Protein AF-A0AAV3XN79-F1 (afdb_monomer_lite)

pLDDT: mean 70.78, std 9.16, range [35.78, 84.0]

Structure (mmCIF, N/CA/C/O backbone):
data_AF-A0AAV3XN79-F1
#
_entry.id   AF-A0AAV3XN79-F1
#
loop_
_atom_site.group_PDB
_atom_site.id
_atom_site.type_symbol
_atom_site.label_atom_id
_atom_site.label_alt_id
_atom_site.label_comp_id
_atom_site.label_asym_id
_atom_site.label_entity_id
_atom_site.label_seq_id
_atom_site.pdbx_PDB_ins_code
_atom_site.Cartn_x
_atom_site.Cartn_y
_atom_site.Cartn_z
_atom_site.occupancy
_atom_site.B_iso_or_equiv
_atom_site.auth_seq_id
_atom_site.auth_comp_id
_atom_site.auth_asym_id
_atom_site.auth_atom_id
_atom_site.pdbx_PDB_model_num
ATOM 1 N N . MET A 1 1 ? 11.597 -15.665 -18.108 1.00 53.28 1 MET A N 1
ATOM 2 C CA . MET A 1 1 ? 12.100 -15.198 -16.794 1.00 53.28 1 MET A CA 1
ATOM 3 C C . MET A 1 1 ? 11.428 -13.916 -16.262 1.00 53.28 1 MET A C 1
ATOM 5 O O . MET A 1 1 ? 11.364 -13.790 -15.049 1.00 53.28 1 MET A O 1
ATOM 9 N N . LEU A 1 2 ? 10.832 -13.023 -17.077 1.00 58.00 2 LE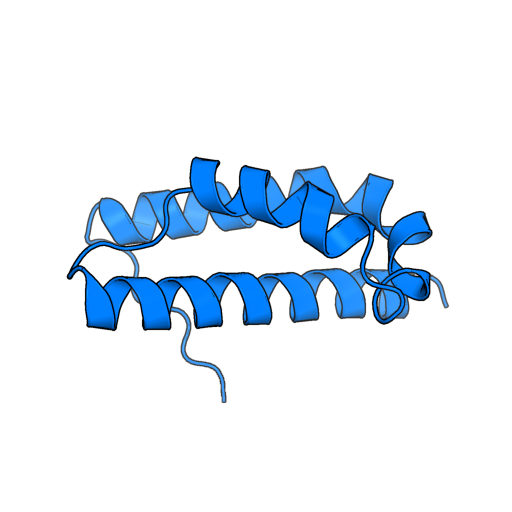U A N 1
ATOM 10 C CA . LEU A 1 2 ? 10.156 -11.800 -16.573 1.00 58.00 2 LEU A CA 1
ATOM 11 C C . LEU A 1 2 ? 8.845 -12.027 -15.790 1.00 58.00 2 LEU A C 1
ATOM 13 O O . LEU A 1 2 ? 8.549 -11.288 -14.854 1.00 58.00 2 LEU A O 1
ATOM 17 N N . LEU A 1 3 ? 8.051 -13.042 -16.154 1.00 57.97 3 LEU A N 1
ATOM 18 C CA . LEU A 1 3 ? 6.747 -13.295 -15.522 1.00 57.97 3 LEU A CA 1
ATOM 19 C C . LEU A 1 3 ? 6.883 -13.650 -14.035 1.00 57.97 3 LEU A C 1
ATOM 21 O O . LEU A 1 3 ? 6.139 -13.139 -13.210 1.00 57.97 3 LEU A O 1
ATOM 25 N N . ALA A 1 4 ? 7.864 -14.479 -13.671 1.00 62.91 4 ALA A N 1
ATOM 26 C CA . ALA A 1 4 ? 8.064 -14.897 -12.283 1.00 62.91 4 ALA A CA 1
ATOM 27 C C . ALA A 1 4 ? 8.430 -13.717 -11.364 1.00 62.91 4 ALA A C 1
ATOM 29 O O . ALA A 1 4 ? 7.888 -13.608 -10.267 1.00 62.91 4 ALA A O 1
ATOM 30 N N . GLN A 1 5 ? 9.282 -12.798 -11.834 1.00 64.06 5 GLN A N 1
ATOM 31 C CA . GLN A 1 5 ? 9.625 -11.576 -11.096 1.00 64.06 5 GLN A CA 1
ATOM 32 C C . GLN A 1 5 ? 8.424 -10.628 -10.992 1.00 64.06 5 GLN A C 1
ATOM 34 O O . GLN A 1 5 ? 8.154 -10.066 -9.932 1.00 64.06 5 GLN A O 1
ATOM 39 N N . SER A 1 6 ? 7.646 -10.534 -12.072 1.00 65.88 6 SER A N 1
ATOM 40 C CA . SER A 1 6 ? 6.403 -9.764 -12.138 1.00 65.88 6 SER A CA 1
ATOM 41 C C . SER A 1 6 ? 5.363 -10.249 -11.115 1.00 65.88 6 SER A C 1
ATOM 43 O O . SER A 1 6 ? 4.819 -9.462 -10.337 1.00 65.88 6 SER A O 1
ATOM 45 N N . PHE A 1 7 ? 5.125 -11.562 -11.054 1.00 69.12 7 PHE A N 1
ATOM 46 C CA . PHE A 1 7 ? 4.225 -12.166 -10.071 1.00 69.12 7 PHE A CA 1
ATOM 47 C C . PHE A 1 7 ? 4.779 -12.088 -8.645 1.00 69.12 7 PHE A C 1
ATOM 49 O O . PHE A 1 7 ? 4.005 -11.877 -7.712 1.00 69.12 7 PHE A O 1
ATOM 56 N N . GLY A 1 8 ? 6.099 -12.210 -8.468 1.00 73.62 8 GLY A N 1
ATOM 57 C CA . GLY A 1 8 ? 6.767 -12.035 -7.177 1.00 73.62 8 GLY A CA 1
ATOM 58 C C . GLY A 1 8 ? 6.543 -10.638 -6.599 1.00 73.62 8 GLY A C 1
ATOM 59 O O . GLY A 1 8 ? 6.116 -10.511 -5.453 1.00 73.62 8 GLY A O 1
ATOM 60 N N . GLY A 1 9 ? 6.714 -9.601 -7.425 1.00 76.19 9 GLY A N 1
ATOM 61 C CA . GLY A 1 9 ? 6.452 -8.212 -7.054 1.00 76.19 9 GLY A CA 1
ATOM 62 C C . GLY A 1 9 ? 4.992 -7.933 -6.702 1.00 76.19 9 GLY A C 1
ATOM 63 O O . GLY A 1 9 ? 4.703 -7.339 -5.665 1.00 76.19 9 GLY A O 1
ATOM 64 N N . ALA A 1 10 ? 4.057 -8.417 -7.526 1.00 75.38 10 ALA A N 1
ATOM 65 C CA . ALA A 1 10 ? 2.623 -8.289 -7.268 1.00 75.38 10 ALA A CA 1
ATOM 66 C C . ALA A 1 10 ? 2.197 -8.982 -5.965 1.00 75.38 10 ALA A C 1
ATOM 68 O O . ALA A 1 10 ? 1.456 -8.406 -5.169 1.00 75.38 10 ALA A O 1
ATOM 69 N N . ARG A 1 11 ? 2.676 -10.213 -5.739 1.00 78.81 11 ARG A N 1
ATOM 70 C CA . ARG A 1 11 ? 2.375 -10.999 -4.536 1.00 78.81 11 ARG A CA 1
ATOM 71 C C . ARG A 1 11 ? 2.930 -10.331 -3.287 1.00 78.81 11 ARG A C 1
ATOM 73 O O . ARG A 1 11 ? 2.224 -10.251 -2.289 1.00 78.81 11 ARG A O 1
ATOM 80 N N . TRP A 1 12 ? 4.166 -9.849 -3.347 1.00 79.94 12 TRP A N 1
ATOM 81 C CA . TRP A 1 12 ? 4.785 -9.156 -2.226 1.00 79.94 12 TRP A CA 1
ATOM 82 C C . TRP A 1 12 ? 4.020 -7.873 -1.880 1.00 79.94 12 TRP A C 1
ATOM 84 O O . TRP A 1 12 ? 3.644 -7.684 -0.726 1.00 79.94 12 TRP A O 1
ATOM 94 N N . TRP A 1 13 ? 3.698 -7.040 -2.881 1.00 78.06 13 TRP A N 1
ATOM 95 C CA . TRP A 1 13 ? 2.926 -5.809 -2.670 1.00 78.06 13 TRP A CA 1
ATOM 96 C C . TRP A 1 13 ? 1.544 -6.094 -2.080 1.00 78.06 13 TRP A C 1
ATOM 98 O O . TRP A 1 13 ? 1.090 -5.397 -1.176 1.00 78.06 13 TRP A O 1
ATOM 108 N N . TRP A 1 14 ? 0.891 -7.156 -2.553 1.00 77.56 14 TRP A N 1
ATOM 109 C CA . TRP A 1 14 ? -0.378 -7.624 -2.009 1.00 77.56 14 TRP A CA 1
ATOM 110 C C . TRP A 1 14 ? -0.266 -8.013 -0.528 1.00 77.56 14 TRP A C 1
ATOM 112 O O . TRP A 1 14 ? -1.085 -7.582 0.284 1.00 77.56 14 TRP A O 1
ATOM 122 N N . SER A 1 15 ? 0.763 -8.784 -0.164 1.00 82.50 15 SER A N 1
ATOM 123 C CA . SER A 1 15 ? 1.047 -9.144 1.229 1.00 82.50 15 SER A CA 1
ATOM 124 C C . SER A 1 15 ? 1.308 -7.924 2.103 1.00 82.50 15 SER A C 1
ATOM 126 O O . SER A 1 15 ? 0.720 -7.813 3.177 1.00 82.50 15 SER A O 1
ATOM 128 N N . TYR A 1 16 ? 2.123 -6.984 1.625 1.00 82.75 16 TYR A N 1
ATOM 129 C CA . TYR A 1 16 ? 2.430 -5.748 2.337 1.00 82.75 16 TYR A CA 1
ATOM 130 C C . TYR A 1 16 ? 1.177 -4.889 2.560 1.00 82.75 16 TYR A C 1
ATOM 132 O O . TYR A 1 16 ? 0.869 -4.527 3.693 1.00 82.75 16 TYR A O 1
ATOM 140 N N . ALA A 1 17 ? 0.395 -4.636 1.505 1.00 80.75 17 ALA A N 1
ATOM 141 C CA . ALA A 1 17 ? -0.834 -3.847 1.577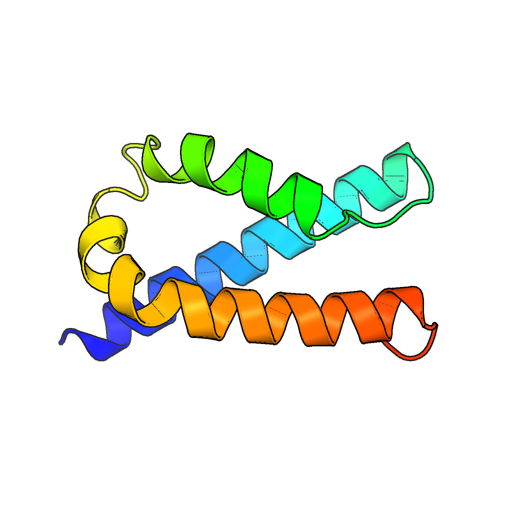 1.00 80.75 17 ALA A CA 1
ATOM 142 C C . ALA A 1 17 ? -1.844 -4.428 2.580 1.00 80.75 17 ALA A C 1
ATOM 144 O O . ALA A 1 17 ? -2.477 -3.683 3.336 1.00 80.75 17 ALA A O 1
ATOM 145 N N . ILE A 1 18 ? -1.982 -5.757 2.619 1.00 79.25 18 ILE A N 1
ATOM 146 C CA . ILE A 1 18 ? -2.865 -6.433 3.572 1.00 79.25 18 ILE A CA 1
ATOM 147 C C . ILE A 1 18 ? -2.315 -6.365 4.989 1.00 79.25 18 ILE A C 1
ATOM 149 O O . ILE A 1 18 ? -3.089 -6.038 5.884 1.00 79.25 18 ILE A O 1
ATOM 153 N N . SER A 1 19 ? -1.022 -6.634 5.199 1.00 83.94 19 SER A N 1
ATOM 154 C CA . SER A 1 19 ? -0.396 -6.513 6.523 1.00 83.94 19 SER A CA 1
ATOM 155 C C . SER A 1 19 ? -0.644 -5.124 7.096 1.00 83.94 19 SER A C 1
ATOM 157 O O . SER A 1 19 ? -1.202 -4.990 8.182 1.00 83.94 19 SER A O 1
ATOM 159 N N . GLN A 1 20 ? -0.386 -4.092 6.291 1.00 83.06 20 GLN A N 1
ATOM 160 C CA . GLN A 1 20 ? -0.577 -2.713 6.710 1.00 83.06 20 GLN A CA 1
ATOM 161 C C . GLN A 1 20 ? -2.040 -2.380 6.989 1.00 83.06 20 GLN A C 1
ATOM 163 O O . GLN A 1 20 ? -2.359 -1.658 7.927 1.00 83.06 20 GLN A O 1
ATOM 168 N N . SER A 1 21 ? -2.956 -2.961 6.216 1.00 79.94 21 SER A N 1
ATOM 169 C CA . SER A 1 21 ? -4.387 -2.793 6.462 1.00 79.94 21 SER A CA 1
ATOM 170 C C . SER A 1 21 ? -4.873 -3.487 7.719 1.00 79.94 21 SER A C 1
ATOM 172 O O . SER A 1 21 ? -5.784 -2.971 8.358 1.00 79.94 21 SER A O 1
ATOM 174 N N . ILE A 1 22 ? -4.300 -4.641 8.059 1.00 80.06 22 ILE A N 1
ATOM 175 C CA . ILE A 1 22 ? -4.601 -5.358 9.295 1.00 80.06 22 ILE A CA 1
ATOM 176 C C . ILE A 1 22 ? -4.091 -4.554 10.487 1.00 80.06 22 ILE A C 1
ATOM 178 O O . ILE A 1 22 ? -4.836 -4.383 11.448 1.00 80.06 22 ILE A O 1
ATOM 182 N N . ASP A 1 23 ? -2.866 -4.039 10.423 1.00 84.00 23 ASP A N 1
ATOM 183 C CA . ASP A 1 23 ? -2.281 -3.270 11.521 1.00 84.00 23 ASP A CA 1
ATOM 184 C C . ASP A 1 23 ? -3.048 -1.967 11.758 1.00 84.00 23 ASP A C 1
ATOM 186 O O . ASP A 1 23 ? -3.519 -1.725 12.867 1.00 84.00 23 ASP A O 1
ATOM 190 N N . THR A 1 24 ? -3.352 -1.207 10.703 1.00 80.81 24 THR A N 1
ATOM 191 C CA . THR A 1 24 ? -4.204 -0.016 10.832 1.00 80.81 24 THR A CA 1
ATOM 192 C C . THR A 1 24 ? -5.621 -0.353 11.299 1.00 80.81 24 THR A C 1
ATOM 194 O O . THR A 1 24 ? -6.201 0.403 12.081 1.00 80.81 24 THR A O 1
ATOM 197 N N . TYR A 1 25 ? -6.186 -1.490 10.876 1.00 78.88 25 TYR A N 1
ATOM 198 C CA . TYR A 1 25 ? -7.495 -1.935 11.359 1.00 78.88 25 TYR A CA 1
ATOM 199 C C . TYR A 1 25 ? -7.472 -2.270 12.854 1.00 78.88 25 TYR A C 1
ATOM 201 O O . TYR A 1 25 ? -8.424 -1.932 13.553 1.00 78.88 25 TYR A O 1
ATOM 209 N N . LYS A 1 26 ? -6.397 -2.882 13.363 1.00 78.88 26 LYS A N 1
ATOM 210 C CA . LYS A 1 26 ? -6.226 -3.133 14.803 1.00 78.88 26 LYS A CA 1
ATOM 211 C C . LYS A 1 26 ? -6.130 -1.831 15.601 1.00 78.88 26 LYS A C 1
ATOM 213 O O . LYS A 1 26 ? -6.692 -1.759 16.685 1.00 78.88 26 LYS A O 1
ATOM 218 N N . GLU A 1 27 ? -5.448 -0.819 15.068 1.00 79.62 27 GLU A N 1
ATOM 219 C CA . GLU A 1 27 ? -5.227 0.456 15.764 1.00 79.62 27 GLU A CA 1
ATOM 220 C C . GLU A 1 27 ? -6.445 1.387 15.731 1.00 79.62 27 GLU A C 1
ATOM 222 O O . GLU A 1 27 ? -6.795 1.995 16.738 1.00 79.62 27 GLU A O 1
ATOM 227 N N . THR A 1 28 ? -7.102 1.521 14.576 1.00 78.12 28 THR A N 1
ATOM 228 C CA . THR A 1 28 ? -8.167 2.525 14.370 1.00 78.12 28 THR A CA 1
ATOM 229 C C . THR A 1 28 ? -9.564 1.935 14.203 1.00 78.12 28 THR A C 1
ATOM 231 O O . THR A 1 28 ? -10.538 2.683 14.092 1.00 78.12 28 THR A O 1
ATOM 234 N N . GLY A 1 29 ? -9.693 0.606 14.126 1.00 71.06 29 GLY A N 1
ATOM 235 C CA . GLY A 1 29 ? -10.951 -0.074 13.796 1.00 71.06 29 GLY A CA 1
ATOM 236 C C . GLY A 1 29 ? -11.421 0.165 12.355 1.00 71.06 29 GLY A C 1
ATOM 237 O O . GLY A 1 29 ? -12.533 -0.216 11.989 1.00 71.06 29 GLY A O 1
ATOM 238 N N . LYS A 1 30 ? -10.604 0.823 11.522 1.00 69.06 30 LYS A N 1
ATOM 239 C CA . LYS A 1 30 ? -10.915 1.180 10.134 1.00 69.06 30 LYS A CA 1
ATOM 240 C C . LYS A 1 30 ? -9.866 0.576 9.211 1.00 69.06 30 LYS A C 1
ATOM 242 O O . LYS A 1 30 ? -8.671 0.673 9.458 1.00 69.06 30 LYS A O 1
ATOM 247 N N . GLY A 1 31 ? -10.319 -0.065 8.136 1.00 65.50 31 GLY A N 1
ATOM 248 C CA . GLY A 1 31 ? -9.411 -0.620 7.133 1.00 65.50 31 GLY A CA 1
ATOM 249 C C . GLY A 1 31 ? -8.666 0.485 6.381 1.00 65.50 31 GLY A C 1
ATOM 250 O O . GLY A 1 31 ? -9.184 1.597 6.223 1.00 65.50 31 GLY A O 1
ATOM 251 N N . LEU A 1 32 ? -7.479 0.168 5.862 1.00 71.50 32 LEU A N 1
ATOM 252 C CA . LEU A 1 32 ? -6.740 1.081 4.989 1.00 71.50 32 LEU A CA 1
ATOM 253 C C . LEU A 1 32 ? -7.538 1.348 3.709 1.00 71.50 32 LEU A C 1
ATOM 255 O O . LEU A 1 32 ? -8.028 0.428 3.053 1.00 71.50 32 LEU A O 1
ATOM 259 N N . ARG A 1 33 ? -7.665 2.622 3.339 1.00 71.50 33 ARG A N 1
ATOM 260 C CA . ARG A 1 33 ? -8.281 3.020 2.069 1.00 71.50 33 ARG A CA 1
ATOM 261 C C . ARG A 1 33 ? -7.250 2.978 0.948 1.00 71.50 33 ARG A C 1
ATOM 263 O O . ARG A 1 33 ? -6.054 3.132 1.173 1.00 71.50 33 ARG A O 1
ATOM 270 N N . GLN A 1 34 ? -7.732 2.860 -0.287 1.00 71.19 34 GLN A N 1
ATOM 271 C CA . GLN A 1 34 ? -6.870 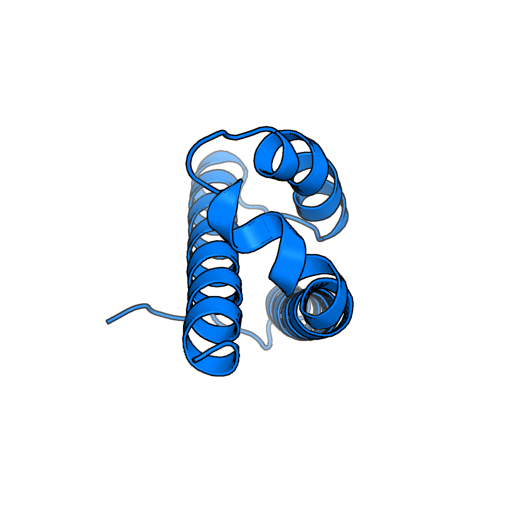2.883 -1.471 1.00 71.19 34 GLN A CA 1
ATOM 272 C C . GLN A 1 34 ? -6.035 4.168 -1.588 1.00 71.19 34 GLN A C 1
ATOM 274 O O . GLN A 1 34 ? -4.920 4.113 -2.093 1.00 71.19 34 GLN A O 1
ATOM 279 N N . SER A 1 35 ? -6.542 5.303 -1.100 1.00 74.94 35 SER A N 1
ATOM 280 C CA . SER A 1 35 ? -5.771 6.549 -1.027 1.00 74.94 35 SER A CA 1
ATOM 281 C C . SER A 1 35 ? -4.489 6.371 -0.209 1.00 74.94 35 SER A C 1
ATOM 283 O O . SER A 1 35 ? -3.414 6.644 -0.721 1.00 74.94 35 SER A O 1
ATOM 285 N N . ALA A 1 36 ? -4.584 5.767 0.978 1.00 78.31 36 ALA A N 1
ATOM 286 C CA . ALA A 1 36 ? -3.424 5.515 1.830 1.00 78.31 36 ALA A CA 1
ATOM 287 C C . ALA A 1 36 ? -2.423 4.532 1.189 1.00 78.31 36 ALA A C 1
ATOM 289 O O . ALA A 1 36 ? -1.217 4.707 1.319 1.00 78.31 36 ALA A O 1
ATOM 290 N N . LEU A 1 37 ? -2.888 3.534 0.426 1.00 75.75 37 LEU A N 1
ATOM 291 C CA . LEU A 1 37 ? -1.988 2.662 -0.348 1.00 75.75 37 LEU A CA 1
ATOM 292 C C . LEU A 1 37 ? -1.271 3.408 -1.480 1.00 75.75 37 LEU A C 1
ATOM 294 O O . LEU A 1 37 ? -0.100 3.141 -1.748 1.00 75.75 37 LEU A O 1
ATOM 298 N N . ASN A 1 38 ? -1.963 4.335 -2.145 1.00 76.44 38 ASN A N 1
ATOM 299 C CA . ASN A 1 38 ? -1.359 5.191 -3.163 1.00 76.44 38 ASN A CA 1
ATOM 300 C C . ASN A 1 38 ? -0.317 6.149 -2.565 1.00 76.44 38 ASN A C 1
ATOM 302 O O . ASN A 1 38 ? 0.647 6.474 -3.254 1.00 76.44 38 ASN A O 1
ATOM 306 N N . ASP A 1 39 ? -0.463 6.532 -1.297 1.00 82.00 39 ASP A N 1
ATOM 307 C CA . ASP A 1 39 ? 0.523 7.344 -0.576 1.00 82.00 39 ASP A CA 1
ATOM 308 C C . ASP A 1 39 ? 1.752 6.521 -0.143 1.00 82.00 39 ASP A C 1
ATOM 310 O O . ASP A 1 39 ? 2.875 7.025 -0.145 1.00 82.00 39 ASP A O 1
ATOM 314 N N . LEU A 1 40 ? 1.577 5.225 0.147 1.00 78.06 40 LEU A N 1
ATOM 315 C CA . LEU A 1 40 ? 2.680 4.298 0.456 1.00 78.06 40 LEU A CA 1
ATOM 316 C C . LEU A 1 40 ? 3.488 3.894 -0.790 1.00 78.06 40 LEU A C 1
ATOM 318 O O . LEU A 1 40 ? 4.673 3.572 -0.703 1.00 78.06 40 LEU A O 1
ATOM 322 N N . LEU A 1 41 ? 2.861 3.945 -1.965 1.00 74.62 41 LEU A N 1
ATOM 323 C CA . LEU A 1 41 ? 3.453 3.617 -3.264 1.00 74.62 41 LEU A CA 1
ATOM 324 C C . LEU A 1 41 ? 4.758 4.378 -3.581 1.00 74.62 41 LEU A C 1
ATOM 326 O O . LEU A 1 41 ? 5.732 3.726 -3.963 1.00 74.62 41 LEU A O 1
ATOM 330 N N . PRO A 1 42 ? 4.841 5.717 -3.457 1.00 74.56 42 PRO A N 1
ATOM 331 C CA . PRO A 1 42 ? 6.083 6.453 -3.695 1.00 74.56 42 PRO A CA 1
ATOM 332 C C . PRO A 1 42 ? 7.175 6.172 -2.655 1.00 74.56 42 PRO A C 1
ATOM 334 O O . PRO A 1 42 ? 8.348 6.177 -3.024 1.00 74.56 42 PRO A O 1
ATOM 337 N N . GLY A 1 43 ? 6.822 5.898 -1.393 1.00 73.38 43 GLY A N 1
ATOM 338 C CA . GLY A 1 43 ? 7.788 5.475 -0.371 1.00 73.38 43 GLY A CA 1
ATOM 339 C C . GLY A 1 43 ? 8.394 4.115 -0.710 1.00 73.38 43 GLY A C 1
ATOM 340 O O . GLY A 1 43 ? 9.607 3.936 -0.695 1.00 73.38 43 GLY A O 1
ATOM 341 N N . TRP A 1 44 ? 7.546 3.190 -1.150 1.00 69.50 44 TRP A N 1
ATOM 342 C CA . TRP A 1 44 ? 7.966 1.864 -1.570 1.00 69.50 44 TRP A CA 1
ATOM 343 C C . TRP A 1 44 ? 8.803 1.861 -2.853 1.00 69.50 44 TRP A C 1
ATOM 34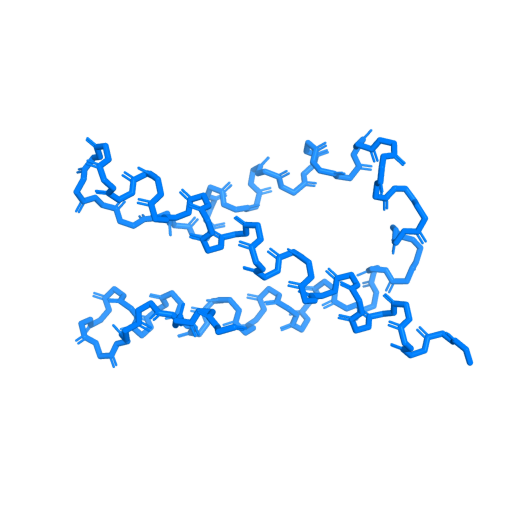5 O O . TRP A 1 44 ? 9.800 1.155 -2.923 1.00 69.50 44 TRP A O 1
ATOM 355 N N . LYS A 1 45 ? 8.466 2.687 -3.854 1.00 65.12 45 LYS A N 1
ATOM 356 C CA . LYS A 1 45 ? 9.274 2.836 -5.083 1.00 65.12 45 LYS A CA 1
ATOM 357 C C . LYS A 1 45 ? 10.709 3.304 -4.812 1.00 65.12 45 LYS A C 1
ATOM 359 O O . LYS A 1 45 ? 11.568 3.140 -5.673 1.00 65.12 45 LYS A O 1
ATOM 364 N N . LYS A 1 46 ? 10.947 3.927 -3.654 1.00 67.31 46 LYS A N 1
ATOM 365 C CA . LYS A 1 46 ? 12.266 4.392 -3.211 1.00 67.31 46 LYS A CA 1
ATOM 366 C C . LYS A 1 46 ? 13.010 3.366 -2.354 1.00 67.31 46 LYS A C 1
ATOM 368 O O . LYS A 1 46 ? 14.199 3.562 -2.126 1.00 67.31 46 LYS A O 1
ATOM 373 N N . ALA A 1 47 ? 12.350 2.306 -1.886 1.00 70.69 47 ALA A N 1
ATOM 374 C CA . ALA A 1 47 ? 12.997 1.274 -1.088 1.00 70.69 47 ALA A CA 1
ATOM 375 C C . ALA A 1 47 ? 13.988 0.482 -1.958 1.00 70.69 47 ALA A C 1
ATOM 377 O O . ALA A 1 47 ? 13.626 -0.075 -2.995 1.00 70.69 47 ALA A O 1
ATOM 378 N N . GLU A 1 48 ? 15.256 0.429 -1.543 1.00 59.78 48 GLU A N 1
ATOM 379 C CA . GLU A 1 48 ? 16.302 -0.289 -2.285 1.00 59.78 48 GLU A CA 1
ATOM 380 C C . GLU A 1 48 ? 15.996 -1.785 -2.427 1.00 59.78 48 GLU A C 1
ATOM 382 O O . GLU A 1 48 ? 16.274 -2.378 -3.470 1.00 59.78 48 GLU A O 1
ATOM 387 N N . GLU A 1 49 ? 15.321 -2.369 -1.434 1.00 63.16 49 GLU A N 1
ATOM 388 C CA . GLU A 1 49 ? 14.904 -3.774 -1.422 1.00 63.16 49 GLU A CA 1
ATOM 389 C C . GLU A 1 49 ? 13.889 -4.138 -2.506 1.00 63.16 49 GLU A C 1
ATOM 391 O O . GLU A 1 49 ? 13.698 -5.318 -2.778 1.00 63.16 49 GLU A O 1
ATOM 396 N N . THR A 1 50 ? 13.226 -3.167 -3.136 1.00 63.62 50 THR A N 1
ATOM 397 C CA . THR A 1 50 ? 12.214 -3.413 -4.181 1.00 63.62 50 THR A CA 1
ATOM 398 C C . THR A 1 50 ? 12.567 -2.765 -5.512 1.00 63.62 50 THR A C 1
ATOM 400 O O . THR A 1 50 ? 11.847 -2.914 -6.503 1.00 63.62 50 THR A O 1
ATOM 403 N N . LYS A 1 51 ? 13.742 -2.133 -5.578 1.00 66.00 51 LYS A N 1
ATOM 404 C CA . LYS A 1 51 ? 14.304 -1.518 -6.781 1.00 66.00 51 LYS A CA 1
ATOM 405 C C . LYS A 1 51 ? 14.431 -2.518 -7.937 1.00 66.00 51 LYS A C 1
ATOM 407 O O . LYS A 1 51 ? 14.155 -2.161 -9.076 1.00 66.00 51 LYS A O 1
ATOM 412 N N . TRP A 1 52 ? 14.732 -3.785 -7.635 1.00 67.44 52 TRP A N 1
ATOM 413 C CA . TRP A 1 52 ? 14.800 -4.884 -8.613 1.00 67.44 52 TRP A CA 1
ATOM 414 C C . TRP A 1 52 ? 13.435 -5.299 -9.193 1.00 67.44 52 TRP A C 1
ATOM 416 O O . TRP A 1 52 ? 13.381 -5.940 -10.238 1.00 67.44 52 TRP A O 1
ATOM 426 N N . ILE A 1 53 ? 12.325 -4.919 -8.551 1.00 64.81 53 ILE A N 1
ATOM 427 C CA . ILE A 1 53 ? 10.955 -5.170 -9.032 1.00 64.81 53 ILE A CA 1
ATOM 428 C C . ILE A 1 53 ? 10.426 -3.969 -9.832 1.00 64.81 53 ILE A C 1
ATOM 430 O O . ILE A 1 53 ? 9.569 -4.141 -10.703 1.00 64.81 53 ILE A O 1
ATOM 434 N N . GLY A 1 54 ? 10.938 -2.762 -9.560 1.00 65.19 54 GLY A N 1
ATOM 435 C CA . GLY A 1 54 ? 10.430 -1.487 -10.078 1.00 65.19 54 GLY A CA 1
ATOM 436 C C . GLY A 1 54 ? 10.258 -1.426 -11.600 1.00 65.19 54 GLY A C 1
ATOM 437 O O . GLY A 1 54 ? 9.235 -0.924 -12.070 1.00 65.19 54 GLY A O 1
ATOM 438 N N . ASP A 1 55 ? 11.186 -2.007 -12.365 1.00 65.94 55 ASP A N 1
ATOM 439 C CA . ASP A 1 55 ? 11.142 -1.996 -13.836 1.00 65.94 55 ASP A CA 1
ATOM 440 C C . ASP A 1 55 ? 10.025 -2.877 -14.420 1.00 65.94 55 ASP A C 1
ATOM 442 O O . ASP A 1 55 ? 9.328 -2.470 -15.353 1.00 65.94 55 ASP A O 1
ATOM 446 N N . CYS A 1 56 ? 9.770 -4.056 -13.840 1.00 62.81 56 CYS A N 1
ATOM 447 C CA . CYS A 1 56 ? 8.633 -4.900 -14.242 1.00 62.81 56 CYS A CA 1
ATOM 448 C C . CYS A 1 56 ? 7.294 -4.321 -13.753 1.00 62.81 56 CYS A C 1
ATOM 450 O O . CYS A 1 56 ? 6.233 -4.567 -14.334 1.00 62.81 56 CYS A O 1
ATOM 452 N N . TYR A 1 57 ? 7.335 -3.518 -12.691 1.00 65.06 57 TYR A N 1
ATOM 453 C CA . TYR A 1 57 ? 6.162 -3.035 -11.979 1.00 65.06 57 TYR A CA 1
ATOM 454 C C . TYR A 1 57 ? 5.329 -2.015 -12.764 1.00 65.06 57 TYR A C 1
ATOM 456 O O . TYR A 1 57 ? 4.118 -1.967 -12.567 1.00 65.06 57 TYR A O 1
ATOM 464 N N . SER A 1 58 ? 5.907 -1.244 -13.696 1.00 65.50 58 SER A N 1
ATOM 465 C CA . SER A 1 58 ? 5.134 -0.249 -14.470 1.00 65.50 58 SER A CA 1
ATOM 466 C C . SER A 1 58 ? 3.986 -0.873 -15.281 1.00 65.50 58 SER A C 1
ATOM 468 O O . SER A 1 58 ? 2.937 -0.253 -15.451 1.00 65.50 58 SER A O 1
ATOM 470 N N . LYS A 1 59 ? 4.152 -2.131 -15.714 1.00 67.94 59 LYS A N 1
ATOM 471 C CA . LYS A 1 59 ? 3.153 -2.909 -16.463 1.00 67.94 59 LYS A CA 1
ATOM 472 C C . LYS A 1 59 ? 2.104 -3.565 -15.555 1.00 67.94 59 LYS A C 1
ATOM 474 O O . LYS A 1 59 ? 0.985 -3.794 -15.991 1.00 67.94 59 LYS A O 1
ATOM 479 N N . ILE A 1 60 ? 2.462 -3.858 -14.306 1.00 68.50 60 ILE A N 1
ATOM 480 C CA . ILE A 1 60 ? 1.676 -4.671 -13.357 1.00 68.50 60 ILE A CA 1
ATOM 481 C C . ILE A 1 60 ? 0.896 -3.796 -12.370 1.00 68.50 60 ILE A C 1
ATOM 483 O O . ILE A 1 60 ? -0.159 -4.193 -11.874 1.00 68.50 60 ILE A O 1
ATOM 487 N N . LEU A 1 61 ? 1.397 -2.586 -12.105 1.00 70.44 61 LEU A N 1
ATOM 488 C CA . LEU A 1 61 ? 0.793 -1.600 -11.216 1.00 70.44 61 LEU A CA 1
ATOM 489 C C . LEU A 1 61 ? -0.701 -1.373 -11.511 1.00 70.44 61 LEU A C 1
ATOM 491 O O . LEU A 1 61 ? -1.481 -1.404 -10.556 1.00 70.44 61 LEU A O 1
ATOM 495 N N . PRO A 1 62 ? -1.147 -1.182 -12.771 1.00 73.69 62 PRO A N 1
ATOM 496 C CA . PRO A 1 62 ? -2.561 -0.937 -13.046 1.00 73.69 62 PRO A CA 1
ATOM 497 C C . PRO A 1 62 ? -3.441 -2.134 -12.662 1.00 73.69 62 PRO A C 1
ATOM 499 O O . PRO A 1 62 ? -4.513 -1.956 -12.081 1.00 73.69 62 PRO A O 1
ATOM 502 N N . ASP A 1 63 ? -2.970 -3.354 -12.928 1.00 75.25 63 ASP A N 1
ATOM 503 C CA . ASP A 1 63 ? -3.703 -4.590 -12.653 1.00 75.25 63 ASP A CA 1
ATOM 504 C C . ASP A 1 63 ? -3.785 -4.908 -11.164 1.00 75.25 63 ASP A C 1
ATOM 506 O O . ASP A 1 63 ? -4.865 -5.201 -10.644 1.00 75.25 63 ASP A O 1
ATOM 510 N N . VAL A 1 64 ? -2.667 -4.787 -10.450 1.00 75.69 64 VAL A N 1
ATOM 511 C CA . VAL A 1 64 ? -2.624 -5.013 -9.002 1.00 75.69 64 VAL A CA 1
ATOM 512 C C . VAL A 1 64 ? -3.455 -3.965 -8.271 1.00 75.69 64 VAL A C 1
ATOM 514 O O . VAL A 1 64 ? -4.230 -4.310 -7.380 1.00 75.69 64 VAL A O 1
ATOM 517 N N . ASN A 1 65 ? -3.377 -2.696 -8.683 1.00 76.19 65 ASN A N 1
ATOM 518 C CA . ASN A 1 65 ? -4.158 -1.634 -8.055 1.00 76.19 65 ASN A CA 1
ATOM 519 C C . ASN A 1 65 ? -5.663 -1.789 -8.337 1.00 76.19 65 ASN A C 1
ATOM 521 O O . ASN A 1 65 ? -6.493 -1.535 -7.461 1.00 76.19 65 ASN A O 1
ATOM 525 N N . ARG A 1 66 ? -6.036 -2.283 -9.526 1.00 79.19 66 ARG A N 1
ATOM 526 C CA . ARG A 1 66 ? -7.421 -2.649 -9.854 1.00 79.19 66 ARG A CA 1
ATOM 527 C C . ARG A 1 66 ? -7.925 -3.801 -8.984 1.00 79.19 66 ARG A C 1
ATOM 529 O O . ARG A 1 66 ? -9.014 -3.690 -8.423 1.00 79.19 66 ARG A O 1
ATOM 536 N N . HIS A 1 67 ? -7.139 -4.864 -8.811 1.00 78.50 67 HIS A N 1
ATOM 537 C CA . HIS A 1 67 ? -7.511 -5.970 -7.925 1.00 78.50 67 HIS A CA 1
ATOM 538 C C . HIS A 1 67 ? -7.642 -5.535 -6.465 1.00 78.50 67 HIS A C 1
ATOM 540 O O . HIS A 1 67 ? -8.635 -5.878 -5.820 1.00 78.50 67 HIS A O 1
ATOM 546 N N .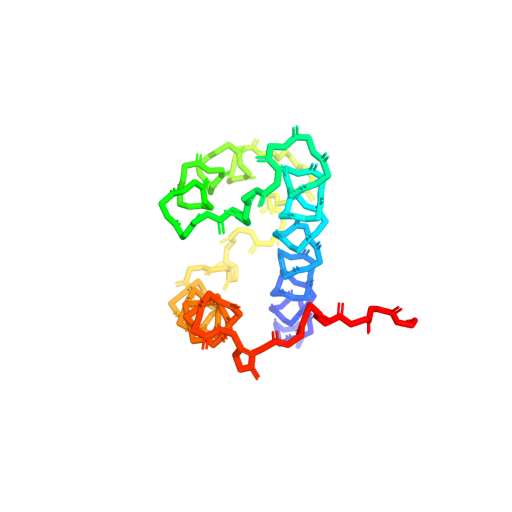 LEU A 1 68 ? -6.696 -4.733 -5.964 1.00 75.88 68 LEU A N 1
ATOM 547 C CA . LEU A 1 68 ? -6.769 -4.168 -4.617 1.00 75.88 68 LEU A CA 1
ATOM 548 C C . LEU A 1 68 ? -8.053 -3.348 -4.478 1.00 75.88 68 LEU A C 1
ATOM 550 O O . LEU A 1 68 ? -8.831 -3.601 -3.564 1.00 75.88 68 LEU A O 1
ATOM 554 N N . LYS A 1 69 ? -8.355 -2.458 -5.432 1.00 77.56 69 LYS A N 1
ATOM 555 C CA . LYS A 1 69 ? -9.587 -1.650 -5.425 1.00 77.56 69 LYS A CA 1
ATOM 556 C C . LYS A 1 69 ? -10.840 -2.501 -5.265 1.00 77.56 69 LYS A C 1
ATOM 558 O O . LYS A 1 69 ? -11.695 -2.192 -4.438 1.00 77.56 69 LYS A O 1
ATOM 563 N N . THR A 1 70 ? -10.954 -3.570 -6.050 1.00 79.38 70 THR A N 1
ATOM 564 C CA . THR A 1 70 ? -12.109 -4.469 -6.007 1.00 79.38 70 THR A CA 1
ATOM 565 C C . THR A 1 70 ? -12.211 -5.192 -4.668 1.00 79.38 70 THR A C 1
ATOM 567 O O . THR A 1 70 ? -13.313 -5.313 -4.135 1.00 79.38 70 THR A O 1
ATOM 570 N N . VAL A 1 71 ? -11.093 -5.655 -4.106 1.00 76.31 71 VAL A N 1
ATOM 571 C CA . VAL A 1 71 ? -11.090 -6.350 -2.813 1.00 76.31 71 VAL A CA 1
ATOM 572 C C . VAL A 1 71 ? -11.385 -5.399 -1.662 1.00 76.31 71 VAL A C 1
ATOM 574 O O . VAL A 1 71 ? -12.255 -5.720 -0.860 1.00 76.31 71 VAL A O 1
ATOM 577 N N . TYR A 1 72 ? -10.770 -4.216 -1.610 1.00 73.81 72 TYR A N 1
ATOM 578 C CA . TYR A 1 72 ? -11.093 -3.212 -0.593 1.00 73.81 72 TYR A CA 1
ATOM 579 C C . TYR A 1 72 ? -12.542 -2.765 -0.692 1.00 73.81 72 TYR A C 1
ATOM 581 O O . TYR A 1 72 ? -13.222 -2.724 0.325 1.00 73.81 72 TYR A O 1
ATOM 589 N N . LYS A 1 73 ? -13.058 -2.503 -1.898 1.00 74.94 73 LYS A N 1
ATOM 590 C CA . LYS A 1 73 ? -14.476 -2.172 -2.072 1.00 74.94 73 LYS A CA 1
ATOM 591 C C . LYS A 1 73 ? -15.370 -3.269 -1.489 1.00 74.94 73 LYS A C 1
ATOM 593 O O . LYS A 1 73 ? -16.243 -2.969 -0.692 1.00 74.94 73 LYS A O 1
ATOM 598 N N . LYS A 1 74 ? -15.095 -4.542 -1.797 1.00 73.94 74 LYS A N 1
ATOM 599 C CA . LYS A 1 74 ? -15.836 -5.675 -1.218 1.00 73.94 74 LYS A CA 1
ATOM 600 C C . LYS A 1 74 ? -15.688 -5.756 0.305 1.00 73.94 74 LYS A C 1
ATOM 602 O O . LYS A 1 74 ? -16.674 -6.021 0.984 1.00 73.94 74 LYS A O 1
ATOM 607 N N . LEU A 1 75 ? -14.483 -5.540 0.831 1.00 71.00 75 LEU A N 1
ATOM 608 C CA . LEU A 1 75 ? -14.164 -5.559 2.260 1.00 71.00 75 LEU A CA 1
ATOM 609 C C . LEU A 1 75 ? -14.943 -4.476 3.026 1.00 71.00 75 LEU A C 1
ATOM 611 O O . LEU A 1 75 ? -15.546 -4.777 4.049 1.00 71.00 75 LEU A O 1
ATOM 615 N N . PHE A 1 76 ? -14.989 -3.247 2.499 1.00 66.88 76 PHE A N 1
ATOM 616 C CA . PHE A 1 76 ? -15.747 -2.134 3.083 1.00 66.88 76 PHE A CA 1
ATOM 617 C C . PHE A 1 76 ? -17.258 -2.247 2.865 1.00 66.88 76 PHE A C 1
ATOM 619 O O . PHE A 1 76 ? -18.015 -1.848 3.742 1.00 66.88 76 PHE A O 1
ATOM 626 N N . ASP A 1 77 ? -17.703 -2.857 1.764 1.00 72.31 77 ASP A N 1
ATOM 627 C CA . ASP A 1 77 ? -19.116 -3.195 1.537 1.00 72.31 77 ASP A CA 1
ATOM 628 C C . ASP A 1 77 ? -19.601 -4.336 2.467 1.00 72.31 77 ASP A C 1
ATOM 630 O O . ASP A 1 77 ? -20.721 -4.823 2.318 1.00 72.31 77 ASP A O 1
ATOM 634 N N . GLY A 1 78 ? -18.760 -4.819 3.396 1.00 64.56 78 GLY A N 1
ATOM 635 C CA . GLY A 1 78 ? -19.072 -5.901 4.340 1.00 64.56 78 GLY A CA 1
ATOM 636 C C . GLY A 1 78 ? -19.165 -7.290 3.698 1.00 64.56 78 GLY A C 1
ATOM 637 O O . GLY A 1 78 ? -19.515 -8.263 4.362 1.00 64.56 78 GLY A O 1
ATOM 638 N N . ARG A 1 79 ? -18.852 -7.403 2.401 1.00 60.78 79 ARG A N 1
ATOM 639 C CA . ARG A 1 79 ? -18.942 -8.642 1.603 1.00 60.78 79 ARG A CA 1
ATOM 640 C C . ARG A 1 79 ? -17.593 -9.338 1.423 1.00 60.78 79 ARG A C 1
ATOM 642 O O . ARG A 1 79 ? -17.535 -10.456 0.918 1.00 60.78 79 ARG A O 1
ATOM 649 N N . GLY A 1 80 ? -16.500 -8.669 1.774 1.00 61.12 80 GLY A N 1
ATOM 650 C CA . GLY A 1 80 ? -15.139 -9.179 1.697 1.00 61.12 80 GLY A CA 1
ATOM 651 C C . GLY A 1 80 ? -14.640 -9.593 3.074 1.00 61.12 80 GLY A C 1
ATOM 652 O O . GLY A 1 80 ? -14.866 -8.901 4.058 1.00 61.12 80 GLY A O 1
ATOM 653 N N . ARG A 1 81 ? -13.926 -10.717 3.142 1.00 59.50 81 ARG A N 1
ATOM 654 C CA . ARG A 1 81 ? -13.060 -11.056 4.277 1.00 59.50 81 ARG A CA 1
ATOM 655 C C . ARG A 1 81 ? -11.624 -10.719 3.895 1.00 59.50 81 ARG A C 1
ATOM 657 O O . ARG A 1 81 ? -11.252 -10.908 2.736 1.00 59.50 81 ARG A O 1
ATOM 664 N N . PHE A 1 82 ? -10.823 -10.255 4.856 1.00 59.78 82 PHE A N 1
ATOM 665 C CA . PHE A 1 82 ? -9.381 -10.125 4.649 1.00 59.78 82 PHE A CA 1
ATOM 666 C C . PHE A 1 82 ? -8.821 -11.468 4.147 1.00 59.78 82 PHE A C 1
ATOM 668 O O . PHE A 1 82 ? -9.156 -12.512 4.726 1.00 59.78 82 PHE A O 1
ATOM 675 N N . PRO A 1 83 ? -8.012 -11.480 3.071 1.00 54.94 83 PRO A N 1
ATOM 676 C CA . PRO A 1 83 ? -7.379 -12.704 2.605 1.00 54.94 83 PRO A CA 1
ATOM 677 C C . PRO A 1 83 ? -6.523 -13.289 3.730 1.00 54.94 83 PRO A C 1
ATOM 679 O O . PRO A 1 83 ? -5.642 -12.615 4.259 1.00 54.94 83 PRO A O 1
ATOM 682 N N . ARG A 1 84 ? -6.799 -14.538 4.119 1.00 47.09 84 ARG A N 1
ATOM 683 C CA . ARG A 1 84 ? -5.934 -15.280 5.039 1.00 47.09 84 ARG A CA 1
ATOM 684 C C . ARG A 1 84 ? -4.743 -15.800 4.247 1.00 47.09 84 ARG A C 1
ATOM 686 O O . ARG A 1 84 ? -4.927 -16.605 3.337 1.00 47.09 84 ARG A O 1
ATOM 693 N N . PHE A 1 85 ? -3.548 -15.336 4.589 1.00 42.75 85 PHE A N 1
ATOM 694 C CA . PHE A 1 85 ? -2.318 -15.975 4.138 1.00 42.75 85 PHE A CA 1
ATOM 695 C C . PHE A 1 85 ? -2.154 -17.310 4.881 1.00 42.75 85 PHE A C 1
ATOM 697 O O . PHE A 1 85 ? -2.401 -17.370 6.087 1.00 42.75 85 PHE A O 1
ATOM 704 N N . LYS A 1 86 ? -1.805 -18.370 4.147 1.00 35.78 86 LYS A N 1
ATOM 705 C CA . LYS A 1 86 ? -1.328 -19.653 4.678 1.00 35.78 86 LYS A CA 1
ATOM 706 C C . LYS A 1 86 ? 0.134 -19.805 4.285 1.00 35.78 86 LYS A C 1
ATOM 708 O O . LYS A 1 86 ? 0.459 -19.371 3.154 1.00 35.78 86 LYS A O 1
#

InterPro domains:
  IPR021027 Transposase, putative, helix-turn-helix domain [PF12323] (2-30)

Secondary structure (DSSP, 8-state):
-HHHHHHHHHHHHHHHHHHHHHHHHHHHSSPPPHHHHHHHHHHHHT-GGGHHHHHHHHHHHHHHHHHHHHHHHHHHTT-PPPPPP-

Radius of gyration: 13.24 Å; chains: 1; bounding box: 35×27×33 Å

Organism: NCBI:txid2530354

Foldseek 3Di:
DLV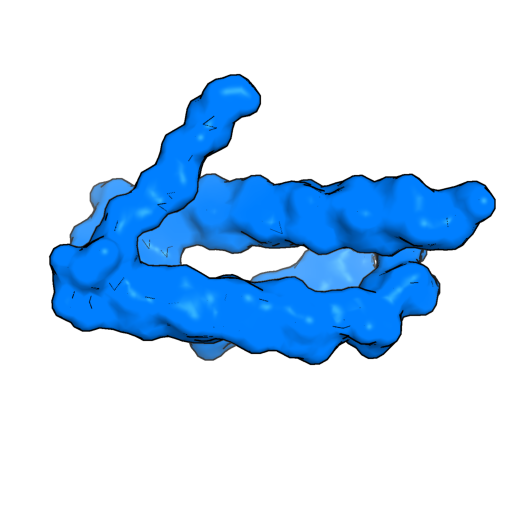VLLVVLLVVLLVVQLVVQVVVCVVPVDGDDLVVSVVVVVVVCPDPVCVVSNVSCVVCVVVSSVVVNVQVVCVVVVNHDRDDDD

Sequence (86 aa):
MLLAQSFGGARWWWSYAISQSIDTYKETGKGLRQSALNDLLPGWKKAEETKWIGDCYSKILPDVNRHLKTVYKKLFDGRGRFPRFK